Protein AF-A0A6P8BGE4-F1 (afdb_monomer_lite)

Sequence (124 aa):
MQLSLPPIVFLFTITALASSSPDAGIATSPPVVVPENVSPPVPNVLEVARLEKRRACSGHRLQNDVCQGRLIYQGSSRHNCYRKDGKCCAKNKNRDYGIAVTNRAQKGEDCAYCFSGTCKMENP

pLDDT: mean 70.79, std 18.99, range [38.69, 95.44]

Foldseek 3Di:
DDDDDDDDDDDDDDDDDDDDDDDDDDDDDDDDDDDDDDDPPDPPPVVVVVPPQDFADDPFQDQQWFFDADWQDFFQFLVVLVVRQFQWFAQDPRGGSIDGRDPPRDGGRSGTITHNGHIHGHDD

Structure (mmCIF, N/CA/C/O backbone):
data_AF-A0A6P8BGE4-F1
#
_entry.id   AF-A0A6P8BGE4-F1
#
loop_
_atom_site.group_PDB
_atom_site.id
_atom_site.type_symbol
_atom_site.label_atom_id
_atom_site.label_alt_id
_atom_site.label_comp_id
_atom_site.label_asym_id
_atom_site.label_entity_id
_atom_site.label_seq_id
_atom_site.pdbx_PDB_ins_code
_atom_site.Cartn_x
_atom_site.Cartn_y
_atom_site.Cartn_z
_atom_site.occupancy
_atom_site.B_iso_or_equiv
_atom_site.auth_seq_id
_atom_site.auth_comp_id
_atom_site.auth_asym_id
_atom_site.auth_atom_id
_atom_site.pdbx_PDB_model_num
ATOM 1 N N . MET A 1 1 ? 11.967 6.940 -36.385 1.00 38.69 1 MET A N 1
ATOM 2 C CA . MET A 1 1 ? 11.967 8.421 -36.425 1.00 38.69 1 MET A CA 1
ATOM 3 C C . MET A 1 1 ? 10.503 8.829 -36.361 1.00 38.69 1 MET A C 1
ATOM 5 O O . MET A 1 1 ? 9.739 8.203 -37.074 1.00 38.69 1 MET A O 1
ATOM 9 N N . GLN A 1 2 ? 9.978 9.744 -35.558 1.00 50.38 2 GLN A N 1
ATOM 10 C CA . GLN A 1 2 ? 10.412 10.645 -34.485 1.00 50.38 2 GLN A CA 1
ATOM 11 C C . GLN A 1 2 ? 9.073 11.157 -33.895 1.00 50.38 2 GLN A C 1
ATOM 13 O O . GLN A 1 2 ? 8.127 11.355 -34.654 1.00 50.38 2 GLN A O 1
ATOM 18 N N . LEU A 1 3 ? 8.951 11.335 -32.576 1.00 47.56 3 LEU A N 1
ATOM 19 C CA . LEU A 1 3 ? 7.767 11.988 -31.993 1.00 47.56 3 LEU A CA 1
ATOM 20 C C . LEU A 1 3 ? 7.891 13.511 -32.153 1.00 47.56 3 LEU A C 1
ATOM 22 O O . LEU A 1 3 ? 8.983 14.039 -31.955 1.00 47.56 3 LEU A O 1
ATOM 26 N N . SER A 1 4 ? 6.781 14.221 -32.380 1.00 46.19 4 SER A N 1
ATOM 27 C CA . SER A 1 4 ? 6.728 15.684 -32.211 1.00 46.19 4 SER A CA 1
ATOM 28 C C . SER A 1 4 ? 5.338 16.191 -31.788 1.00 46.19 4 SER A C 1
ATOM 30 O O . SER A 1 4 ? 4.478 16.463 -32.621 1.00 46.19 4 SER A O 1
ATOM 32 N N . LEU A 1 5 ? 5.153 16.319 -30.474 1.00 57.56 5 LEU A N 1
ATOM 33 C CA . LEU A 1 5 ? 4.125 17.069 -29.729 1.00 57.56 5 LEU A CA 1
ATOM 34 C C . LEU A 1 5 ? 4.728 17.348 -28.327 1.00 57.56 5 LEU A C 1
ATOM 36 O O . LEU A 1 5 ? 5.651 16.621 -27.943 1.00 57.56 5 LEU A O 1
ATOM 40 N N . PRO A 1 6 ? 4.205 18.284 -27.503 1.00 58.47 6 PRO A N 1
ATOM 41 C CA . PRO A 1 6 ? 3.140 19.254 -27.751 1.00 58.47 6 PRO A CA 1
ATOM 42 C C . PRO A 1 6 ? 3.788 20.642 -28.030 1.00 58.47 6 PRO A C 1
ATOM 44 O O . PRO A 1 6 ? 4.413 20.691 -29.088 1.00 58.47 6 PRO A O 1
ATOM 47 N N . PRO A 1 7 ? 3.772 21.728 -27.207 1.00 51.62 7 PRO A N 1
ATOM 48 C CA . PRO A 1 7 ? 3.102 22.011 -25.927 1.00 51.62 7 PRO A CA 1
ATOM 49 C C . PRO A 1 7 ? 1.778 22.798 -26.066 1.00 51.62 7 PRO A C 1
ATOM 51 O O . PRO A 1 7 ? 1.556 23.512 -27.037 1.00 51.62 7 PRO A O 1
ATOM 54 N N . ILE A 1 8 ? 0.935 22.738 -25.029 1.00 59.03 8 ILE A N 1
ATOM 55 C CA . ILE A 1 8 ? -0.097 23.744 -24.714 1.00 59.03 8 ILE A CA 1
ATOM 56 C C . ILE A 1 8 ? 0.291 24.342 -23.359 1.00 59.03 8 ILE A C 1
ATOM 58 O O . ILE A 1 8 ? 0.496 23.598 -22.400 1.00 59.03 8 ILE A O 1
ATOM 62 N N . VAL A 1 9 ? 0.407 25.668 -23.274 1.00 54.38 9 VAL A N 1
ATOM 63 C CA . VAL A 1 9 ? 0.795 26.375 -22.044 1.00 54.38 9 VAL A CA 1
ATOM 64 C C . VAL A 1 9 ? -0.455 26.921 -21.354 1.00 54.38 9 VAL A C 1
ATOM 66 O O . VAL A 1 9 ? -1.016 27.923 -21.786 1.00 54.38 9 VAL A O 1
ATOM 69 N N . PHE A 1 10 ? -0.880 26.275 -20.265 1.00 50.44 10 PHE A N 1
ATOM 70 C CA . PHE A 1 10 ? -1.882 26.816 -19.342 1.00 50.44 10 PHE A CA 1
ATOM 71 C C . PHE A 1 10 ? -1.184 27.443 -18.130 1.00 50.44 10 PHE A C 1
ATOM 73 O O . PHE A 1 10 ? -0.616 26.736 -17.297 1.00 50.44 10 PHE A O 1
ATOM 80 N N . LEU A 1 11 ? -1.238 28.772 -18.029 1.00 48.06 11 LEU A N 1
ATOM 81 C CA . LEU A 1 11 ? -0.769 29.527 -16.867 1.00 48.06 11 LEU A CA 1
ATOM 82 C C . LEU A 1 11 ? -1.930 29.732 -15.887 1.00 48.06 11 LEU A C 1
ATOM 84 O O . LEU A 1 11 ? -2.870 30.463 -16.187 1.00 48.06 11 LEU A O 1
ATOM 88 N N . PHE A 1 12 ? -1.846 29.114 -14.708 1.00 50.78 12 PHE A N 1
ATOM 89 C CA . PHE A 1 12 ? -2.735 29.401 -13.580 1.00 50.78 12 PHE A CA 1
ATOM 90 C C . PHE A 1 12 ? -2.007 30.293 -12.572 1.00 50.78 12 PHE A C 1
ATOM 92 O O . PHE A 1 12 ? -1.099 29.844 -11.873 1.00 50.78 12 PHE A O 1
ATOM 99 N N . THR A 1 13 ? -2.407 31.560 -12.493 1.00 53.50 13 THR A N 1
ATOM 100 C CA . THR A 1 13 ? -1.945 32.505 -11.471 1.00 53.50 13 THR A CA 1
ATOM 101 C C . THR A 1 13 ? -2.763 32.324 -10.193 1.00 53.50 13 THR A C 1
ATOM 103 O O . THR A 1 13 ? -3.979 32.495 -10.192 1.00 53.50 13 THR A O 1
ATOM 106 N N . ILE A 1 14 ? -2.105 31.969 -9.087 1.00 60.00 14 ILE A N 1
ATOM 107 C CA . ILE A 1 14 ? -2.755 31.830 -7.776 1.00 60.00 14 ILE A CA 1
ATOM 108 C C . ILE A 1 14 ? -2.504 33.108 -6.973 1.00 60.00 14 ILE A C 1
ATOM 110 O O . ILE A 1 14 ? -1.359 33.481 -6.726 1.00 60.00 14 ILE A O 1
ATOM 114 N N . THR A 1 15 ? -3.579 33.782 -6.569 1.00 50.00 15 THR A N 1
ATOM 115 C CA . THR A 1 15 ? -3.537 34.997 -5.746 1.00 50.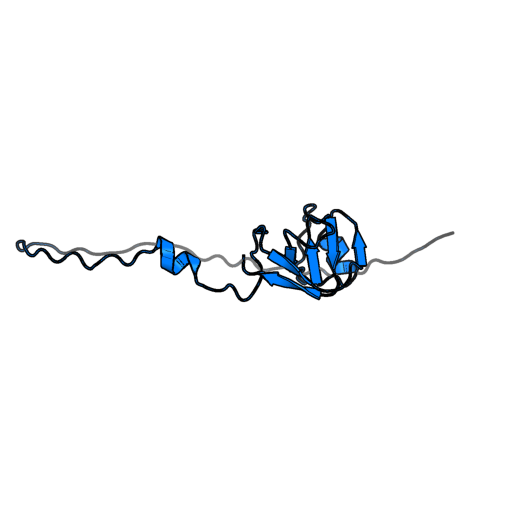00 15 THR A CA 1
ATOM 116 C C . THR A 1 15 ? -3.132 34.684 -4.308 1.00 50.00 15 THR A C 1
ATOM 118 O O . THR A 1 15 ? -3.771 33.863 -3.649 1.00 50.00 15 THR A O 1
ATOM 121 N N . ALA A 1 16 ? -2.116 35.378 -3.796 1.00 51.69 16 ALA A N 1
ATOM 122 C CA . ALA A 1 16 ? -1.753 35.327 -2.385 1.00 51.69 16 ALA A CA 1
ATOM 123 C C . ALA A 1 16 ? -2.730 36.172 -1.550 1.00 51.69 16 ALA A C 1
ATOM 125 O O . ALA A 1 16 ? -2.899 37.360 -1.822 1.00 51.69 16 ALA A O 1
ATOM 126 N N . LEU A 1 17 ? -3.346 35.578 -0.523 1.00 55.59 17 LEU A N 1
ATOM 127 C CA . LEU A 1 17 ? -4.057 36.335 0.508 1.00 55.59 17 LEU A CA 1
ATOM 128 C C . LEU A 1 17 ? -3.093 36.701 1.639 1.00 55.59 17 LEU A C 1
ATOM 130 O O . LEU A 1 17 ? -2.401 35.837 2.174 1.00 55.59 17 LEU A O 1
ATOM 134 N N . ALA A 1 18 ? -3.096 37.977 2.015 1.00 48.78 18 ALA A N 1
ATOM 135 C CA . ALA A 1 18 ? -2.460 38.487 3.221 1.00 48.78 18 ALA A CA 1
ATOM 136 C C . ALA A 1 18 ? -3.539 38.884 4.239 1.00 48.78 18 ALA A C 1
ATOM 138 O O . ALA A 1 18 ? -4.560 39.458 3.862 1.00 48.78 18 ALA A O 1
ATOM 139 N N . SER A 1 19 ? -3.302 38.621 5.524 1.00 48.56 19 SER A N 1
ATOM 140 C CA . SER A 1 19 ? -4.108 39.149 6.633 1.00 48.56 19 SER A CA 1
ATOM 141 C C . SER A 1 19 ? -3.288 39.182 7.925 1.00 48.56 19 SER A C 1
ATOM 143 O O . SER A 1 19 ? -2.458 38.303 8.156 1.00 48.56 19 SER A O 1
ATOM 145 N N . SER A 1 20 ? -3.499 40.220 8.732 1.00 44.78 20 SER A N 1
ATOM 146 C CA . SER A 1 20 ? -2.594 40.713 9.779 1.00 44.78 20 SER A CA 1
ATOM 147 C C . SER A 1 20 ? -3.030 40.401 11.222 1.00 44.78 20 SER A C 1
ATOM 149 O O . SER A 1 20 ? -4.195 40.123 11.488 1.00 44.78 20 SER A O 1
ATOM 151 N N . SER A 1 21 ? -2.080 40.521 12.157 1.00 55.56 21 SER A N 1
ATOM 152 C CA . SER A 1 21 ? -2.263 40.725 13.614 1.00 55.56 21 SER A CA 1
ATOM 153 C C . SER A 1 21 ? -2.808 42.158 13.910 1.00 55.56 21 SER A C 1
ATOM 155 O O . SER A 1 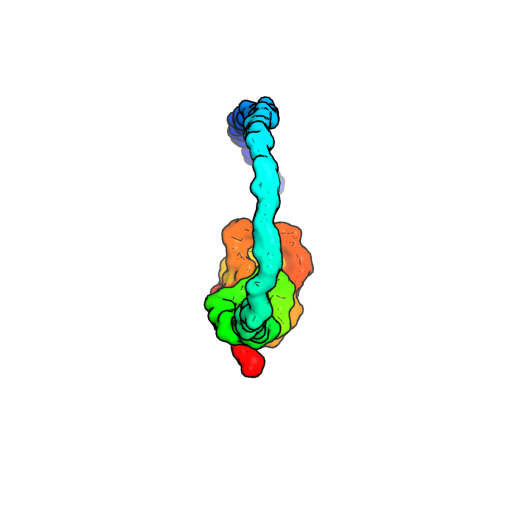21 ? -2.787 42.950 12.958 1.00 55.56 21 SER A O 1
ATOM 157 N N . PRO A 1 22 ? -3.318 42.546 15.122 1.00 52.72 22 PRO A N 1
ATOM 158 C CA . PRO A 1 22 ? -2.690 42.377 16.457 1.00 52.72 22 PRO A CA 1
ATOM 159 C C . PRO A 1 22 ? -3.617 42.238 17.714 1.00 52.72 22 PRO A C 1
ATOM 161 O O . PRO A 1 22 ? -4.822 42.036 17.611 1.00 52.72 22 PRO A O 1
ATOM 164 N N . ASP A 1 23 ? -2.979 42.331 18.893 1.00 46.56 23 ASP A N 1
ATOM 165 C CA . ASP A 1 23 ? -3.430 42.396 20.307 1.00 46.56 23 ASP A CA 1
ATOM 166 C C . ASP A 1 23 ? -4.663 43.249 20.699 1.00 46.56 23 ASP A C 1
ATOM 168 O O . ASP A 1 23 ? -4.891 44.297 20.097 1.00 46.56 23 ASP A O 1
ATOM 172 N N . ALA A 1 24 ? -5.325 42.881 21.826 1.00 45.97 24 ALA A N 1
ATOM 173 C CA . ALA A 1 24 ? -5.586 43.763 23.000 1.00 45.97 24 ALA A CA 1
ATOM 174 C C . ALA A 1 24 ? -6.485 43.160 24.132 1.00 45.97 24 ALA A C 1
ATOM 176 O O . ALA A 1 24 ? -7.655 42.872 23.900 1.00 45.97 24 ALA A O 1
ATOM 177 N N . GLY A 1 25 ? -5.982 43.167 25.385 1.00 43.00 25 GLY A N 1
ATOM 178 C CA . GLY A 1 25 ? -6.707 43.584 26.622 1.00 43.00 25 GLY A CA 1
ATOM 179 C C . GLY A 1 25 ? -7.635 42.598 27.378 1.00 43.00 25 GLY A C 1
ATOM 180 O O . GLY A 1 25 ? -8.119 41.646 26.786 1.00 43.00 25 GLY A O 1
ATOM 181 N N . ILE A 1 26 ? -7.976 42.738 28.681 1.00 46.69 26 ILE A N 1
ATOM 182 C CA . ILE A 1 26 ? -7.595 43.626 29.824 1.00 46.69 26 ILE A CA 1
ATOM 183 C C . ILE A 1 26 ? -7.814 42.844 31.168 1.00 46.69 26 ILE A C 1
ATOM 185 O O . ILE A 1 26 ? -8.476 41.811 31.184 1.00 46.69 26 ILE A O 1
ATOM 189 N N . ALA A 1 27 ? -7.232 43.311 32.287 1.00 44.16 27 ALA A N 1
ATOM 190 C CA . ALA A 1 27 ? -7.124 42.662 33.616 1.00 44.16 27 ALA A CA 1
ATOM 191 C C . ALA A 1 27 ? -8.385 42.615 34.529 1.00 44.16 27 ALA A C 1
ATOM 193 O O . ALA A 1 27 ? -9.325 43.370 34.302 1.00 44.16 27 ALA A O 1
ATOM 194 N N . THR A 1 28 ? -8.335 41.822 35.628 1.00 41.34 28 THR A N 1
ATOM 195 C CA . THR A 1 28 ? -8.779 42.131 37.033 1.00 41.34 28 THR A CA 1
ATOM 196 C C . THR A 1 28 ? -8.399 40.978 38.015 1.00 41.34 28 THR A C 1
ATOM 198 O O . THR A 1 28 ? -8.212 39.844 37.584 1.00 41.34 28 THR A O 1
ATOM 201 N N . SER A 1 29 ? -8.236 41.256 39.320 1.00 43.47 29 SER A N 1
ATOM 202 C CA . SER A 1 29 ? -7.770 40.365 40.424 1.00 43.47 29 SER A CA 1
ATOM 203 C C . SER A 1 29 ? -8.533 40.675 41.751 1.00 43.47 29 SER A C 1
ATOM 205 O O . SER A 1 29 ? -9.370 41.576 41.706 1.00 43.47 29 SER A O 1
ATOM 207 N N . PRO A 1 30 ? -8.238 40.122 42.964 1.00 65.38 30 PRO A N 1
ATOM 208 C CA . PRO A 1 30 ? -7.880 38.764 43.437 1.00 65.38 30 PRO A CA 1
ATOM 209 C C . PRO A 1 30 ? -8.902 38.234 44.529 1.00 65.38 30 PRO A C 1
ATOM 211 O O . PRO A 1 30 ? -10.093 38.309 44.258 1.00 65.38 30 PRO A O 1
ATOM 214 N N . PRO A 1 31 ? -8.549 37.677 45.725 1.00 59.47 31 PRO A N 1
ATOM 215 C CA . PRO A 1 31 ? -8.381 36.231 46.020 1.00 59.47 31 PRO A CA 1
ATOM 216 C C . PRO A 1 31 ? -9.227 35.636 47.192 1.00 59.47 31 PRO A C 1
ATOM 218 O O . PRO A 1 31 ? -9.438 36.318 48.192 1.00 59.47 31 PRO A O 1
ATOM 221 N N . VAL A 1 32 ? -9.567 34.326 47.180 1.00 41.50 32 VAL A N 1
ATOM 222 C CA . VAL A 1 32 ? -10.075 33.573 48.370 1.00 41.50 32 VAL A CA 1
ATOM 223 C C . VAL A 1 32 ? -9.647 32.080 48.401 1.00 41.50 32 VAL A C 1
ATOM 225 O O . VAL A 1 32 ? -10.046 31.298 47.549 1.00 41.50 32 VAL A O 1
ATOM 228 N N . VAL A 1 33 ? -8.839 31.729 49.416 1.00 42.41 33 VAL A N 1
ATOM 229 C CA . VAL A 1 33 ? -8.864 30.557 50.344 1.00 42.41 33 VAL A CA 1
ATOM 230 C C . VAL A 1 33 ? -9.202 29.113 49.850 1.00 42.41 33 VAL A C 1
ATOM 232 O O . VAL A 1 33 ? -10.297 28.815 49.392 1.00 42.41 33 VAL A O 1
ATOM 235 N N . VAL A 1 34 ? -8.241 28.198 50.090 1.00 44.53 34 VAL A N 1
ATOM 236 C CA . VAL A 1 34 ? -8.275 26.698 50.137 1.00 44.53 34 VAL A CA 1
ATOM 237 C C . VAL A 1 34 ? -9.178 26.164 51.285 1.00 44.53 34 VAL A C 1
ATOM 239 O O . VAL A 1 34 ? -9.391 26.943 52.210 1.00 44.53 34 VAL A O 1
ATOM 242 N N . PRO A 1 35 ? -9.592 24.869 51.389 1.00 53.97 35 PRO A N 1
ATOM 243 C CA . PRO A 1 35 ? -9.287 23.697 50.543 1.00 53.97 35 PRO A CA 1
ATOM 244 C C . PRO A 1 35 ? -10.487 22.770 50.203 1.00 53.97 35 PRO A C 1
ATOM 246 O O . PRO A 1 35 ? -11.496 22.796 50.890 1.00 53.97 35 PRO A O 1
ATOM 249 N N . GLU A 1 36 ? -10.315 21.816 49.273 1.00 39.12 36 GLU A N 1
ATOM 250 C CA . GLU A 1 36 ? -10.728 20.422 49.546 1.00 39.12 36 GLU A CA 1
ATOM 251 C C . GLU A 1 36 ? -10.059 19.381 48.632 1.00 39.12 36 GLU A C 1
ATOM 253 O O . GLU A 1 36 ? -9.727 19.634 47.474 1.00 39.12 36 GLU A O 1
ATOM 258 N N . ASN A 1 37 ? -9.830 18.194 49.196 1.00 53.59 37 ASN A N 1
ATOM 259 C CA . ASN A 1 37 ? -9.150 17.064 48.570 1.00 53.59 37 ASN A CA 1
ATOM 260 C C . ASN A 1 37 ? -10.168 16.102 47.940 1.00 53.59 37 ASN A C 1
ATOM 262 O O . ASN A 1 37 ? -10.654 15.195 48.612 1.00 53.59 37 ASN A O 1
ATOM 266 N N . VAL A 1 38 ? -10.422 16.243 46.638 1.00 50.69 38 VAL A N 1
ATOM 267 C CA . VAL A 1 38 ? -10.977 15.156 45.818 1.00 50.69 38 VAL A CA 1
ATOM 268 C C . VAL A 1 38 ? -10.185 15.074 44.520 1.00 50.69 38 VAL A C 1
ATOM 270 O O . VAL A 1 38 ? -10.484 15.751 43.539 1.00 50.69 38 VAL A O 1
ATOM 273 N N . SER A 1 39 ? -9.158 14.224 44.514 1.00 54.81 39 SER A N 1
ATOM 274 C CA . SER A 1 39 ? -8.554 13.770 43.262 1.00 54.81 39 SER A CA 1
ATOM 275 C C . SER A 1 39 ? -9.620 12.999 42.472 1.00 54.81 39 SER A C 1
ATOM 277 O O . SER A 1 39 ? -10.093 11.973 42.977 1.00 54.81 39 SER A O 1
ATOM 279 N N . PRO A 1 40 ? -10.042 1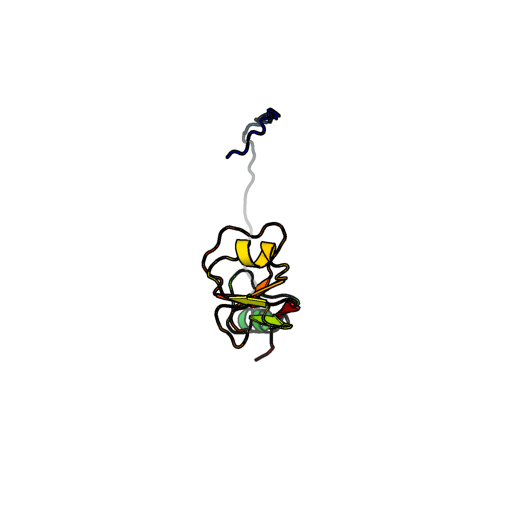3.441 41.271 1.00 58.16 40 PRO A N 1
ATOM 280 C CA . PRO A 1 40 ? -10.860 12.590 40.422 1.00 58.16 40 PRO A CA 1
ATOM 281 C C . PRO A 1 40 ? -10.034 11.339 40.091 1.00 58.16 40 PRO A C 1
ATOM 283 O O . PRO A 1 40 ? -8.838 11.472 39.810 1.00 58.16 40 PRO A O 1
ATOM 286 N N . PRO A 1 41 ? -10.615 10.125 40.119 1.00 54.62 41 PRO A N 1
ATOM 287 C CA . PRO A 1 41 ? -9.879 8.923 39.759 1.00 54.62 41 PRO A CA 1
ATOM 288 C C . PRO A 1 41 ? -9.408 9.077 38.317 1.00 54.62 41 PRO A C 1
ATOM 290 O O . PRO A 1 41 ? -10.218 9.042 37.392 1.00 54.62 41 PRO A O 1
ATOM 293 N N . VAL A 1 42 ? -8.103 9.305 38.138 1.00 58.31 42 VAL A N 1
ATOM 294 C CA . VAL A 1 42 ? -7.489 9.480 36.822 1.00 58.31 42 VAL A CA 1
ATOM 295 C C . VAL A 1 42 ? -7.776 8.201 36.042 1.00 58.31 42 VAL A C 1
ATOM 297 O O . VAL A 1 42 ? -7.240 7.153 36.418 1.00 58.31 42 VAL A O 1
ATOM 300 N N . PRO A 1 43 ? -8.622 8.232 34.993 1.00 52.31 43 PRO A N 1
ATOM 301 C CA . PRO A 1 43 ? -8.835 7.043 34.197 1.00 52.31 43 PRO A CA 1
ATOM 302 C C . PRO A 1 43 ? -7.485 6.660 33.600 1.00 52.31 43 PRO A C 1
ATOM 304 O O . PRO A 1 43 ? -6.729 7.513 33.134 1.00 52.31 43 PRO A O 1
ATOM 307 N N . ASN A 1 44 ? -7.184 5.371 33.651 1.00 54.66 44 ASN A N 1
ATOM 308 C CA . ASN A 1 44 ? -6.036 4.705 33.049 1.00 54.66 44 ASN A CA 1
ATOM 309 C C . ASN A 1 44 ? -5.920 5.011 31.540 1.00 54.66 44 ASN A C 1
ATOM 311 O O . ASN A 1 44 ? -6.224 4.177 30.688 1.00 54.66 44 ASN A O 1
ATOM 315 N N . VAL A 1 45 ? -5.404 6.198 31.192 1.00 53.09 45 VAL A N 1
ATOM 316 C CA . VAL A 1 45 ? -5.212 6.671 29.805 1.00 53.09 45 VAL A CA 1
ATOM 317 C C . VAL A 1 45 ? -4.428 5.645 28.970 1.00 53.09 45 VAL A C 1
ATOM 319 O O . VAL A 1 45 ? -4.652 5.505 27.770 1.00 53.09 45 VAL A O 1
ATOM 322 N N . LEU A 1 46 ? -3.564 4.866 29.631 1.00 53.31 46 LEU A N 1
ATOM 323 C CA . 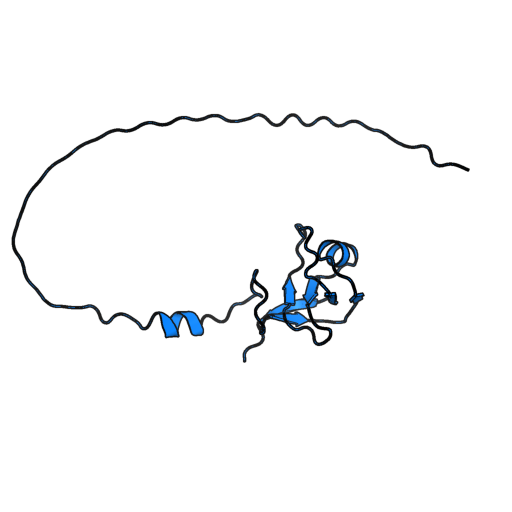LEU A 1 46 ? -2.764 3.787 29.055 1.00 53.31 46 LEU A CA 1
ATOM 324 C C . LEU A 1 46 ? -3.570 2.550 28.591 1.00 53.31 46 LEU A C 1
ATOM 326 O O . LEU A 1 46 ? -3.105 1.840 27.700 1.00 53.31 46 LEU A O 1
ATOM 330 N N . GLU A 1 47 ? -4.753 2.282 29.156 1.00 47.38 47 GLU A N 1
ATOM 331 C CA . GLU A 1 47 ? -5.639 1.183 28.725 1.00 47.38 47 GLU A CA 1
ATOM 332 C C . GLU A 1 47 ? -6.695 1.642 27.719 1.00 47.38 47 GLU A C 1
ATOM 334 O O . GLU A 1 47 ? -6.907 0.962 26.715 1.00 47.38 47 GLU A O 1
ATOM 339 N N . VAL A 1 48 ? -7.302 2.820 27.914 1.00 47.41 48 VAL A N 1
ATOM 340 C CA . VAL A 1 48 ? -8.304 3.350 26.967 1.00 47.41 48 VAL A CA 1
ATOM 341 C C . VAL A 1 48 ? -7.680 3.574 25.581 1.00 47.41 48 VAL A C 1
ATOM 343 O O . VAL A 1 48 ? -8.272 3.208 24.566 1.00 47.41 48 VAL A O 1
ATOM 346 N N . ALA A 1 49 ? -6.427 4.044 25.525 1.00 52.12 49 ALA A N 1
ATOM 347 C CA . ALA A 1 49 ? -5.666 4.181 24.279 1.00 52.12 49 ALA A CA 1
ATOM 348 C C . ALA A 1 49 ? -5.310 2.841 23.594 1.00 52.12 49 ALA A C 1
ATOM 350 O O . ALA A 1 49 ? -4.859 2.839 22.448 1.00 52.12 49 ALA A O 1
ATOM 351 N N . ARG A 1 50 ? -5.483 1.699 24.275 1.00 52.25 50 ARG A N 1
ATOM 352 C CA . ARG A 1 50 ? -5.086 0.368 23.787 1.00 52.25 50 ARG A CA 1
ATOM 353 C C . ARG A 1 50 ? -6.230 -0.422 23.144 1.00 52.25 50 ARG A C 1
ATOM 355 O O . ARG A 1 50 ? -5.964 -1.441 22.510 1.00 52.25 50 ARG A O 1
ATOM 362 N N . LEU A 1 51 ? -7.477 0.035 23.300 1.00 51.84 51 LEU A N 1
ATOM 363 C CA . LEU A 1 51 ? -8.691 -0.704 22.920 1.00 51.84 51 LEU A CA 1
ATOM 364 C C . LEU A 1 51 ? -9.568 -0.008 21.865 1.00 51.84 51 LEU A C 1
ATOM 366 O O . LEU A 1 51 ? -10.524 -0.616 21.377 1.00 51.84 51 LEU A O 1
ATOM 370 N N . GLU A 1 52 ? -9.234 1.211 21.427 1.00 54.62 52 GLU A N 1
ATOM 371 C CA . GLU A 1 52 ? -9.849 1.784 20.224 1.00 54.62 52 GLU A CA 1
ATOM 372 C C . GLU A 1 52 ? -9.431 0.995 18.974 1.00 54.62 52 GLU A C 1
ATOM 374 O O . GLU A 1 52 ? -8.391 1.230 18.352 1.00 54.62 52 GLU A O 1
ATOM 379 N N . LYS A 1 53 ? -10.282 0.038 18.588 1.00 58.06 53 LYS A N 1
ATOM 380 C CA . LYS A 1 53 ? -10.129 -0.802 17.397 1.00 58.06 53 LYS A CA 1
ATOM 381 C C . LYS A 1 53 ? -10.125 0.059 16.130 1.00 58.06 53 LYS A C 1
ATOM 383 O O . LYS A 1 53 ? -11.174 0.333 15.539 1.00 58.06 53 LYS A O 1
ATOM 388 N N . ARG A 1 54 ? -8.931 0.481 15.705 1.00 64.75 54 ARG A N 1
ATOM 389 C CA . ARG A 1 54 ? -8.728 1.357 14.543 1.00 64.75 54 ARG A CA 1
ATOM 390 C C . ARG A 1 54 ? -9.374 0.728 13.308 1.00 64.75 54 ARG A C 1
ATOM 392 O O . ARG A 1 54 ? -9.017 -0.369 12.886 1.00 64.75 54 ARG A O 1
ATOM 399 N N . ARG A 1 55 ? -10.337 1.437 12.710 1.00 66.31 55 ARG A N 1
ATOM 400 C CA . ARG A 1 55 ? -11.104 0.952 11.543 1.00 66.31 55 ARG A CA 1
ATOM 401 C C . ARG A 1 55 ? -10.290 0.918 10.240 1.00 66.31 55 ARG A C 1
ATOM 403 O O . ARG A 1 55 ? -10.758 0.372 9.245 1.00 66.31 55 ARG A O 1
ATOM 410 N N . ALA A 1 56 ? -9.100 1.513 10.238 1.00 72.62 56 ALA A N 1
ATOM 411 C CA . ALA A 1 56 ? -8.188 1.608 9.106 1.00 72.62 56 ALA A CA 1
ATOM 412 C C . ALA A 1 56 ? -6.735 1.545 9.597 1.00 72.62 56 ALA A C 1
ATOM 414 O O . ALA A 1 56 ? -6.471 1.799 10.774 1.00 72.62 56 ALA A O 1
ATOM 415 N N . CYS A 1 57 ? -5.810 1.235 8.687 1.00 81.44 57 CYS A N 1
ATOM 416 C CA . CYS A 1 57 ? -4.386 1.191 9.008 1.00 81.44 57 CYS A CA 1
ATOM 417 C C . CYS A 1 57 ? -3.826 2.532 9.487 1.00 81.44 57 CYS A C 1
ATOM 419 O O . CYS A 1 57 ? -4.318 3.605 9.126 1.00 81.44 57 CYS A O 1
ATOM 421 N N . SER A 1 58 ? -2.727 2.465 10.233 1.00 74.62 58 SER A N 1
ATOM 422 C CA . SER A 1 58 ? -1.949 3.638 10.606 1.00 74.62 58 SER A CA 1
ATOM 423 C C . SER A 1 58 ? -1.333 4.335 9.390 1.00 74.62 58 SER A C 1
ATOM 425 O O . SER A 1 58 ? -0.837 3.699 8.461 1.00 74.62 58 SER A O 1
ATOM 427 N N . GLY A 1 59 ? -1.226 5.665 9.454 1.00 74.75 59 GLY A N 1
ATOM 428 C CA . GLY A 1 59 ? -0.330 6.417 8.565 1.00 74.75 59 GLY A CA 1
ATOM 429 C C . GLY A 1 59 ? 1.158 6.109 8.800 1.00 74.75 59 GLY A C 1
ATOM 430 O O . GLY A 1 59 ? 1.988 6.450 7.963 1.00 74.75 59 GLY A O 1
ATOM 431 N N . HIS A 1 60 ? 1.490 5.446 9.916 1.00 73.69 60 HIS A N 1
ATOM 432 C CA . HIS A 1 60 ? 2.860 5.192 10.379 1.00 73.69 60 HIS A CA 1
ATOM 433 C C . HIS A 1 60 ? 3.337 3.736 10.220 1.00 73.69 60 HIS A C 1
ATOM 435 O O . HIS A 1 60 ? 4.438 3.429 10.665 1.00 73.69 60 HIS A O 1
ATOM 441 N N . ARG A 1 61 ? 2.549 2.853 9.580 1.00 73.44 61 ARG A N 1
ATOM 442 C CA . ARG A 1 61 ? 2.898 1.439 9.307 1.00 73.44 61 ARG A CA 1
ATOM 443 C C . ARG A 1 61 ? 3.261 0.659 10.564 1.00 73.44 61 ARG A C 1
ATOM 445 O O . ARG A 1 61 ? 4.412 0.274 10.775 1.00 73.44 61 ARG A O 1
ATOM 452 N N . LEU A 1 62 ? 2.252 0.433 11.393 1.00 83.62 62 LEU A N 1
ATOM 453 C CA . LEU A 1 62 ? 2.366 -0.456 12.537 1.00 83.62 62 LEU A CA 1
ATOM 454 C C . LEU A 1 62 ? 2.519 -1.904 12.053 1.00 83.62 62 LEU A C 1
ATOM 456 O O . LEU A 1 62 ? 2.123 -2.253 10.942 1.00 83.62 62 LEU A O 1
ATOM 460 N N . GLN A 1 63 ? 3.102 -2.759 12.888 1.00 84.12 63 GLN A N 1
ATOM 461 C CA . GLN A 1 63 ? 3.339 -4.162 12.535 1.00 84.12 63 GLN A CA 1
ATOM 462 C C . GLN A 1 63 ? 2.038 -4.948 12.318 1.00 84.12 63 GLN A C 1
ATOM 464 O O . GLN A 1 63 ? 2.016 -5.892 11.538 1.00 84.12 63 GLN A O 1
ATOM 469 N N . ASN A 1 64 ? 0.953 -4.510 12.959 1.00 87.19 64 ASN A N 1
ATOM 470 C CA . ASN A 1 64 ? -0.386 -5.059 12.801 1.0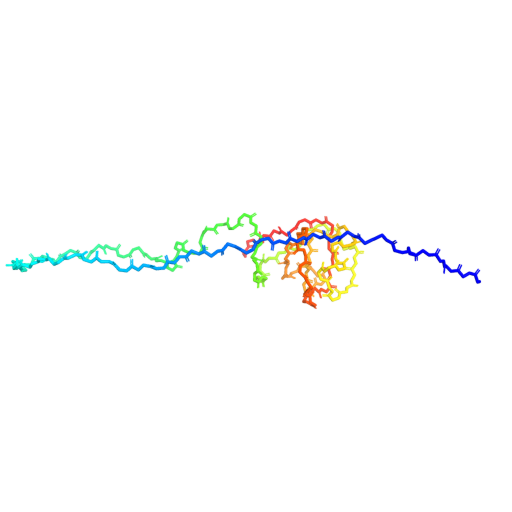0 87.19 64 ASN A CA 1
ATOM 471 C C . ASN A 1 64 ? -1.200 -4.402 11.665 1.00 87.19 64 ASN A C 1
ATOM 473 O O . ASN A 1 64 ? -2.354 -4.765 11.457 1.00 87.19 64 ASN A O 1
ATOM 477 N N . ASP A 1 65 ? -0.635 -3.453 10.913 1.00 90.19 65 ASP A N 1
ATOM 478 C CA . ASP A 1 65 ? -1.234 -2.995 9.659 1.00 90.19 65 ASP A CA 1
ATOM 479 C C . ASP A 1 65 ? -0.917 -4.024 8.559 1.00 90.19 65 ASP A C 1
ATOM 481 O O . ASP A 1 65 ? 0.250 -4.256 8.236 1.00 90.19 65 ASP A O 1
ATOM 485 N N . VAL A 1 66 ? -1.941 -4.634 7.955 1.00 92.69 66 VAL A N 1
ATOM 486 C CA . VAL A 1 66 ? -1.797 -5.727 6.979 1.00 92.69 66 VAL A CA 1
ATOM 487 C C . VAL A 1 66 ? -2.542 -5.401 5.680 1.00 92.69 66 VAL A C 1
ATOM 489 O O . VAL A 1 66 ? -3.719 -5.019 5.668 1.00 92.69 66 VAL A O 1
ATOM 492 N N . CYS A 1 67 ? -1.863 -5.566 4.544 1.00 93.50 67 CYS A N 1
ATOM 493 C CA . CYS A 1 67 ? -2.487 -5.445 3.228 1.00 93.50 67 CYS A CA 1
ATOM 494 C C . CYS A 1 67 ? -3.390 -6.635 2.885 1.00 93.50 67 CYS A C 1
ATOM 496 O O . CYS A 1 67 ? -3.061 -7.786 3.141 1.00 93.50 67 CYS A O 1
ATOM 498 N N . GLN A 1 68 ? -4.514 -6.367 2.225 1.00 93.94 68 GLN A N 1
ATOM 499 C CA . GLN A 1 68 ? -5.459 -7.396 1.789 1.00 93.94 68 GLN A CA 1
ATOM 500 C C . GLN A 1 68 ? -5.395 -7.627 0.271 1.00 93.94 68 GLN A C 1
ATOM 502 O O . GLN A 1 68 ? -4.912 -6.787 -0.489 1.00 93.94 68 GLN A O 1
ATOM 507 N N . GLY A 1 69 ? -5.947 -8.750 -0.194 1.00 94.12 69 GLY A N 1
ATOM 508 C CA . GLY A 1 69 ? -6.022 -9.098 -1.618 1.00 94.12 69 GLY A CA 1
ATOM 509 C C . GLY A 1 69 ? -4.742 -9.724 -2.186 1.00 94.12 69 GLY A C 1
ATOM 510 O O . GLY A 1 69 ? -3.868 -10.178 -1.447 1.00 94.12 69 GLY A O 1
ATOM 511 N N . ARG A 1 70 ? -4.649 -9.788 -3.522 1.00 95.38 70 ARG A N 1
ATOM 512 C CA . ARG A 1 70 ? -3.516 -10.410 -4.229 1.00 95.38 70 ARG A CA 1
ATOM 513 C C . ARG A 1 70 ? -2.350 -9.440 -4.401 1.00 95.38 70 ARG A C 1
ATOM 515 O O . ARG A 1 70 ? -2.571 -8.244 -4.595 1.00 95.38 70 ARG A O 1
ATOM 522 N N . LEU A 1 71 ? -1.129 -9.975 -4.390 1.00 95.25 71 LEU A N 1
ATOM 523 C CA . LEU A 1 71 ? 0.064 -9.262 -4.847 1.00 95.25 71 LEU A CA 1
ATOM 524 C C . LEU A 1 71 ? -0.084 -8.961 -6.347 1.00 95.25 71 LEU A C 1
ATOM 526 O O . LEU A 1 71 ? -0.451 -9.846 -7.119 1.00 95.25 71 LEU A O 1
ATOM 530 N N . ILE A 1 72 ? 0.191 -7.722 -6.746 1.00 95.31 72 ILE A N 1
ATOM 531 C CA . ILE A 1 72 ? 0.079 -7.255 -8.139 1.00 95.31 72 ILE A CA 1
ATOM 532 C C . ILE A 1 72 ? 1.374 -6.645 -8.686 1.00 95.31 72 ILE A C 1
ATOM 534 O O . ILE A 1 72 ? 1.563 -6.601 -9.898 1.00 95.31 72 ILE A O 1
ATOM 538 N N . TYR A 1 73 ? 2.263 -6.163 -7.815 1.00 93.62 73 TYR A N 1
ATOM 539 C CA . TYR A 1 73 ? 3.525 -5.537 -8.203 1.00 93.62 73 TYR A CA 1
ATOM 540 C C . TYR A 1 73 ? 4.523 -5.573 -7.036 1.00 93.62 73 TYR A C 1
ATOM 542 O O . TYR A 1 73 ? 4.123 -5.570 -5.870 1.00 93.62 73 TYR A O 1
ATOM 550 N N . GLN A 1 74 ? 5.815 -5.601 -7.356 1.00 94.12 74 GLN A N 1
ATOM 551 C CA . GLN A 1 74 ? 6.923 -5.495 -6.408 1.00 94.12 74 GLN A CA 1
ATOM 552 C C . GLN A 1 74 ? 7.800 -4.310 -6.828 1.00 94.12 74 GLN A C 1
ATOM 554 O O . GLN A 1 74 ? 8.170 -4.199 -7.996 1.00 94.12 74 GLN A O 1
ATOM 559 N N . GLY A 1 75 ? 8.115 -3.420 -5.891 1.00 86.25 75 GLY A N 1
ATOM 560 C CA . GLY A 1 75 ? 8.907 -2.218 -6.142 1.00 86.25 75 GLY A CA 1
ATOM 561 C C . GLY A 1 75 ? 8.839 -1.214 -4.992 1.00 86.25 75 GLY A C 1
ATOM 562 O O . GLY A 1 75 ? 7.913 -1.245 -4.182 1.00 86.25 75 GLY A O 1
ATOM 563 N N . SER A 1 76 ? 9.813 -0.303 -4.944 1.00 83.44 76 SER A N 1
ATOM 564 C CA . SER A 1 76 ? 10.018 0.612 -3.812 1.00 83.44 76 SER A CA 1
ATOM 565 C C . SER A 1 76 ? 8.932 1.685 -3.646 1.00 83.44 76 SER A C 1
ATOM 567 O O . SER A 1 76 ? 8.671 2.162 -2.548 1.00 83.44 76 SER A O 1
ATOM 569 N N . SER A 1 77 ? 8.263 2.108 -4.722 1.00 86.69 77 SER A N 1
ATOM 570 C CA . SER A 1 77 ? 7.474 3.348 -4.685 1.00 86.69 77 SER A CA 1
ATOM 571 C C . SER A 1 77 ? 5.966 3.163 -4.472 1.00 86.69 77 SER A C 1
ATOM 573 O O . SER A 1 77 ? 5.287 2.517 -5.275 1.00 86.69 77 SER A O 1
ATOM 575 N N . ARG A 1 78 ? 5.401 3.875 -3.482 1.00 87.81 78 ARG A N 1
ATOM 576 C CA . ARG A 1 78 ? 3.938 4.046 -3.318 1.00 87.81 78 ARG A CA 1
ATOM 577 C C . ARG A 1 78 ? 3.262 4.653 -4.553 1.00 87.81 78 ARG A C 1
ATOM 579 O O . ARG A 1 78 ? 2.132 4.290 -4.869 1.00 87.81 78 ARG A O 1
ATOM 586 N N . HIS A 1 79 ? 3.958 5.528 -5.280 1.00 87.88 79 HIS A N 1
ATOM 587 C CA . HIS A 1 79 ? 3.462 6.132 -6.523 1.00 87.88 79 HIS A CA 1
ATOM 588 C C . HIS A 1 79 ? 3.336 5.103 -7.656 1.00 87.88 79 HIS A C 1
ATOM 590 O O . HIS A 1 79 ? 2.346 5.093 -8.387 1.00 87.88 79 HIS A O 1
ATOM 596 N N . ASN A 1 80 ? 4.298 4.179 -7.764 1.00 89.12 80 ASN A N 1
ATOM 597 C CA . ASN A 1 80 ? 4.211 3.062 -8.712 1.00 89.12 80 ASN A CA 1
ATOM 598 C C . ASN A 1 80 ? 3.085 2.097 -8.323 1.00 89.12 80 ASN A C 1
ATOM 600 O O . ASN A 1 80 ? 2.367 1.621 -9.197 1.00 89.12 80 ASN A O 1
ATOM 604 N N . CYS A 1 81 ? 2.892 1.875 -7.020 1.00 91.06 81 CYS A N 1
ATOM 605 C CA . CYS A 1 81 ? 1.763 1.133 -6.461 1.00 91.06 81 CYS A CA 1
ATOM 606 C C . CYS A 1 81 ? 0.417 1.694 -6.950 1.00 91.06 81 CYS A C 1
ATOM 608 O O . CYS A 1 81 ? -0.388 0.961 -7.519 1.00 91.06 81 CYS A O 1
ATOM 610 N N . TYR A 1 82 ? 0.219 3.011 -6.811 1.00 90.12 82 TYR A N 1
ATOM 611 C CA . TYR A 1 82 ? -0.986 3.704 -7.274 1.00 90.12 82 TYR A CA 1
ATOM 612 C C . TYR A 1 82 ? -1.186 3.581 -8.794 1.00 90.12 82 TYR A C 1
ATOM 614 O O . TYR A 1 82 ? -2.269 3.227 -9.248 1.00 90.12 82 TYR A O 1
ATOM 622 N N . ARG A 1 83 ? -0.119 3.769 -9.587 1.00 90.25 83 ARG A N 1
ATOM 623 C CA . ARG A 1 83 ? -0.129 3.598 -11.056 1.00 90.25 83 ARG A CA 1
ATOM 624 C C . ARG A 1 83 ? -0.374 2.162 -11.546 1.00 90.25 83 ARG A C 1
ATOM 626 O O . ARG A 1 83 ? -0.460 1.951 -12.753 1.00 90.25 83 ARG A O 1
ATOM 633 N N . LYS A 1 84 ? -0.427 1.180 -10.646 1.00 91.25 84 LYS A N 1
ATOM 634 C CA . LYS A 1 84 ? -0.735 -0.229 -10.934 1.00 91.25 84 LYS A CA 1
ATOM 635 C C . LYS A 1 84 ? -2.071 -0.666 -10.321 1.00 91.25 84 LYS A C 1
ATOM 637 O O . LYS A 1 84 ? -2.278 -1.858 -10.139 1.00 91.25 84 LYS A O 1
ATOM 642 N N . ASP A 1 85 ? -2.941 0.280 -9.961 1.00 91.25 85 ASP A N 1
ATOM 643 C CA . ASP A 1 85 ? -4.224 0.039 -9.281 1.00 91.25 85 ASP A CA 1
ATOM 644 C C . ASP A 1 85 ? -4.084 -0.629 -7.896 1.00 91.25 85 ASP A C 1
ATOM 646 O O . ASP A 1 85 ? -5.019 -1.235 -7.360 1.00 91.25 85 ASP A O 1
ATOM 650 N N . GLY A 1 86 ? -2.905 -0.496 -7.281 1.00 91.88 86 GLY A N 1
ATOM 651 C CA . GLY A 1 86 ? -2.637 -0.937 -5.919 1.00 91.88 86 GLY A CA 1
ATOM 652 C C . GLY A 1 86 ? -3.336 -0.048 -4.901 1.00 91.88 86 GLY A C 1
ATOM 653 O O . GLY A 1 86 ? -3.145 1.166 -4.888 1.00 91.88 86 GLY A O 1
ATOM 654 N N . LYS A 1 87 ? -4.121 -0.673 -4.018 1.00 92.25 87 LYS A N 1
ATOM 655 C CA . LYS A 1 87 ? -4.859 -0.007 -2.930 1.00 92.25 87 LYS A CA 1
ATOM 656 C C . LYS A 1 87 ? -4.154 -0.142 -1.578 1.00 92.25 87 LYS A C 1
ATOM 658 O O . LYS A 1 87 ? -4.447 0.616 -0.652 1.00 92.25 87 LYS A O 1
ATOM 663 N N . CYS A 1 88 ? -3.199 -1.064 -1.468 1.00 92.44 88 CYS A N 1
ATOM 664 C CA . CYS A 1 88 ? -2.349 -1.219 -0.296 1.00 92.44 88 CYS A CA 1
ATOM 665 C C . CYS A 1 88 ? -0.897 -1.524 -0.674 1.00 92.44 88 CYS A C 1
ATOM 667 O O . CYS A 1 88 ? -0.613 -2.149 -1.697 1.00 92.44 88 CYS A O 1
ATOM 669 N N . CYS A 1 89 ? 0.010 -1.069 0.182 1.00 92.25 89 CYS A N 1
ATOM 670 C CA . CYS A 1 89 ? 1.452 -1.145 0.036 1.00 92.25 89 CYS A CA 1
ATOM 671 C C . CYS A 1 89 ? 2.086 -1.722 1.317 1.00 92.25 89 CYS A C 1
ATOM 673 O O . CYS A 1 89 ? 2.007 -1.101 2.374 1.00 92.25 89 CYS A O 1
ATOM 675 N N . ALA A 1 90 ? 2.738 -2.880 1.245 1.00 92.94 90 ALA A N 1
ATOM 676 C CA . ALA A 1 90 ? 3.404 -3.535 2.377 1.00 92.94 90 ALA A CA 1
ATOM 677 C C . ALA A 1 90 ? 4.933 -3.409 2.284 1.00 92.94 90 ALA A C 1
ATOM 679 O O . ALA A 1 90 ? 5.476 -3.194 1.194 1.00 92.94 90 ALA A O 1
ATOM 680 N N . LYS A 1 91 ? 5.634 -3.571 3.418 1.00 91.19 91 LYS A N 1
ATOM 681 C CA . LYS A 1 91 ? 7.100 -3.768 3.418 1.00 91.19 91 LYS A CA 1
ATOM 682 C C . LYS A 1 91 ? 7.473 -5.216 3.108 1.00 91.19 91 LYS A C 1
ATOM 684 O O . LYS A 1 91 ? 8.489 -5.465 2.470 1.00 91.19 91 LYS A O 1
ATOM 689 N N . ASN A 1 92 ? 6.625 -6.160 3.510 1.00 91.56 92 ASN A N 1
ATOM 690 C CA . ASN A 1 92 ? 6.903 -7.587 3.423 1.00 91.56 92 ASN A CA 1
ATOM 691 C C . ASN A 1 92 ? 5.920 -8.297 2.479 1.00 91.56 92 ASN A C 1
ATOM 693 O O . ASN A 1 92 ? 4.763 -7.898 2.329 1.00 91.56 92 ASN A O 1
ATOM 697 N N . LYS A 1 93 ? 6.368 -9.392 1.849 1.00 92.31 93 LYS A N 1
ATOM 698 C CA . LYS A 1 93 ? 5.557 -10.180 0.900 1.00 92.31 93 LYS A CA 1
ATOM 699 C C . LYS A 1 93 ? 4.355 -10.865 1.569 1.00 92.31 93 LYS A C 1
ATOM 701 O O . LYS A 1 93 ? 3.354 -11.119 0.903 1.00 92.31 93 LYS A O 1
ATOM 706 N N . ASN A 1 94 ? 4.441 -11.136 2.873 1.00 92.31 94 ASN A N 1
ATOM 707 C CA . ASN A 1 94 ? 3.361 -11.694 3.695 1.00 92.31 94 ASN A CA 1
ATOM 708 C C . ASN A 1 94 ? 2.224 -10.695 4.003 1.00 92.31 94 ASN A C 1
ATOM 710 O O . ASN A 1 94 ? 1.185 -11.144 4.485 1.00 92.31 94 ASN A O 1
ATOM 714 N N . ARG A 1 95 ? 2.384 -9.417 3.601 1.00 92.75 95 ARG A N 1
ATOM 715 C CA . ARG A 1 95 ? 1.449 -8.269 3.680 1.00 92.75 95 ARG A CA 1
ATOM 716 C C . ARG A 1 95 ? 1.626 -7.328 4.882 1.00 92.75 95 ARG A C 1
ATOM 718 O O . ARG A 1 95 ? 0.935 -6.310 4.916 1.00 92.75 95 ARG A O 1
ATOM 725 N N . ASP A 1 96 ? 2.567 -7.599 5.782 1.00 91.38 96 ASP A N 1
ATOM 726 C CA . ASP A 1 96 ? 2.802 -6.805 6.999 1.00 91.38 96 ASP A CA 1
ATOM 727 C C . ASP A 1 96 ? 3.353 -5.393 6.727 1.00 91.38 96 ASP A C 1
ATOM 729 O O . ASP A 1 96 ? 3.988 -5.117 5.695 1.00 91.38 96 ASP A O 1
ATOM 733 N N . TYR A 1 97 ? 3.183 -4.505 7.714 1.00 91.19 97 TYR A N 1
ATOM 734 C CA . TYR A 1 97 ? 3.526 -3.080 7.633 1.00 91.19 97 TYR A CA 1
ATOM 735 C C . TYR A 1 97 ? 2.828 -2.405 6.442 1.00 91.19 97 TYR A C 1
ATOM 737 O O . TYR A 1 97 ? 3.419 -1.632 5.673 1.00 91.19 97 TYR A O 1
ATOM 745 N N . GLY A 1 98 ? 1.557 -2.758 6.264 1.00 91.75 98 GLY A N 1
ATOM 746 C CA . GLY A 1 98 ? 0.668 -2.208 5.263 1.00 91.75 98 GLY A CA 1
ATOM 747 C C . GLY A 1 98 ? 0.461 -0.705 5.448 1.00 91.75 98 GLY A C 1
ATOM 748 O O . GLY A 1 98 ? 0.400 -0.181 6.556 1.00 91.75 98 GLY A O 1
ATOM 749 N N . ILE A 1 99 ? 0.322 0.006 4.337 1.00 90.69 99 ILE A N 1
ATOM 750 C CA . ILE A 1 99 ? -0.201 1.368 4.295 1.00 90.69 99 ILE A CA 1
ATOM 751 C C . ILE A 1 99 ? -1.207 1.477 3.155 1.00 90.69 99 ILE A C 1
ATOM 753 O O . ILE A 1 99 ? -1.018 0.904 2.077 1.00 90.69 99 ILE A O 1
ATOM 757 N N . ALA A 1 100 ? -2.292 2.212 3.388 1.00 89.81 100 ALA A N 1
ATOM 758 C CA . ALA A 1 100 ? -3.260 2.509 2.344 1.00 89.81 100 ALA A CA 1
ATOM 759 C C . ALA A 1 100 ? -2.617 3.384 1.256 1.00 89.81 100 ALA A C 1
ATOM 761 O O . ALA A 1 100 ? -1.973 4.395 1.545 1.00 89.81 100 ALA A O 1
ATOM 762 N N . VAL A 1 101 ? -2.818 3.008 -0.005 1.00 89.81 101 VAL A N 1
ATOM 763 C CA . VAL A 1 101 ? -2.430 3.824 -1.156 1.00 89.81 101 VAL A CA 1
ATOM 764 C C . VAL A 1 101 ? -3.629 4.695 -1.521 1.00 89.81 101 VAL A C 1
ATOM 766 O O . VAL A 1 101 ? -4.703 4.187 -1.834 1.00 89.81 101 VAL A O 1
ATOM 769 N N . THR A 1 102 ? -3.464 6.013 -1.442 1.00 83.94 102 THR A N 1
ATOM 770 C CA . THR A 1 102 ? -4.516 6.993 -1.754 1.00 83.94 102 THR A CA 1
ATOM 771 C C . THR A 1 102 ? -4.216 7.702 -3.075 1.00 83.94 102 THR A C 1
ATOM 773 O O . THR A 1 102 ? -3.104 7.624 -3.585 1.00 83.94 102 THR A O 1
ATOM 776 N N . ASN A 1 103 ? -5.184 8.440 -3.630 1.00 72.81 103 ASN A N 1
ATOM 777 C CA . ASN A 1 103 ? -4.968 9.265 -4.829 1.00 72.81 103 ASN A CA 1
ATOM 778 C C . ASN A 1 103 ? -3.823 10.289 -4.654 1.00 72.81 103 ASN A C 1
ATOM 780 O O . ASN A 1 103 ? -3.096 10.572 -5.601 1.00 72.81 103 ASN A O 1
ATOM 784 N N . ARG A 1 104 ? -3.591 10.764 -3.422 1.00 72.38 104 ARG A N 1
ATOM 785 C CA . ARG A 1 104 ? -2.428 11.581 -3.043 1.00 72.38 104 ARG A CA 1
ATOM 786 C C . ARG A 1 104 ? -1.226 10.711 -2.646 1.00 72.38 104 ARG A C 1
ATOM 788 O O . ARG A 1 104 ? -0.580 10.987 -1.635 1.00 72.38 104 ARG A O 1
ATOM 795 N N . ALA A 1 105 ? -0.952 9.640 -3.394 1.00 68.75 105 ALA A N 1
ATOM 796 C CA . ALA A 1 105 ? 0.180 8.748 -3.154 1.00 68.75 105 ALA A CA 1
ATOM 797 C C . ALA A 1 105 ? 1.492 9.538 -3.253 1.00 68.75 105 ALA A C 1
ATOM 799 O O . ALA A 1 105 ? 2.029 9.757 -4.337 1.00 68.75 105 ALA A O 1
ATOM 800 N N . GLN A 1 106 ? 1.994 9.993 -2.104 1.00 69.31 106 GLN A N 1
ATOM 801 C CA . GLN A 1 106 ? 3.241 10.742 -2.045 1.00 69.31 106 GLN A CA 1
ATOM 802 C C . GLN A 1 106 ? 4.394 9.889 -2.585 1.00 69.31 106 GLN A C 1
ATOM 804 O O . GLN A 1 106 ? 4.377 8.656 -2.482 1.00 69.31 106 GLN A O 1
ATOM 809 N N . LYS A 1 107 ? 5.419 10.553 -3.130 1.00 68.00 107 LYS A N 1
ATOM 810 C CA . LYS A 1 107 ? 6.680 9.900 -3.487 1.00 68.00 107 LYS A CA 1
ATOM 811 C C . LYS A 1 107 ? 7.358 9.408 -2.205 1.00 68.00 107 LYS A C 1
ATOM 813 O O . LYS A 1 107 ? 8.071 10.154 -1.549 1.00 68.00 107 LYS A O 1
ATOM 818 N N . GLY A 1 108 ? 7.082 8.159 -1.850 1.00 68.00 108 GLY A N 1
ATOM 819 C CA . GLY A 1 108 ? 7.717 7.428 -0.762 1.00 68.00 108 GLY A CA 1
ATOM 820 C C . GLY A 1 108 ? 8.254 6.108 -1.293 1.00 68.00 108 GLY A C 1
ATOM 821 O O . GLY A 1 108 ? 7.520 5.366 -1.954 1.00 68.00 108 GLY A O 1
ATOM 822 N N . GLU A 1 109 ? 9.533 5.856 -1.026 1.00 68.75 109 GLU A N 1
ATOM 823 C CA . GLU A 1 109 ? 10.287 4.660 -1.440 1.00 68.75 109 GLU A CA 1
ATOM 824 C C . GLU A 1 109 ? 10.189 3.515 -0.426 1.00 68.75 109 GLU A C 1
ATOM 826 O O . GLU A 1 109 ? 10.876 2.504 -0.521 1.00 68.75 109 GLU A O 1
ATOM 831 N N . ASP A 1 110 ? 9.320 3.683 0.567 1.00 76.56 110 ASP A N 1
ATOM 832 C CA . ASP A 1 110 ? 9.120 2.747 1.655 1.00 76.56 110 ASP A CA 1
ATOM 833 C C . ASP A 1 110 ? 8.225 1.555 1.256 1.00 76.56 110 ASP A C 1
ATOM 835 O O . ASP A 1 110 ? 8.068 0.604 2.026 1.00 76.56 110 ASP A O 1
ATOM 839 N N . CYS A 1 111 ? 7.621 1.570 0.067 1.00 85.06 111 CYS A N 1
ATOM 840 C CA . CYS A 1 111 ? 6.910 0.406 -0.444 1.00 85.06 111 CYS A CA 1
ATOM 841 C C . CYS A 1 111 ? 7.877 -0.736 -0.775 1.00 85.06 111 CYS A C 1
ATOM 843 O O . CYS A 1 111 ? 9.065 -0.527 -0.973 1.00 85.06 111 CYS A O 1
ATOM 845 N N . ALA A 1 112 ? 7.369 -1.958 -0.850 1.00 92.56 112 ALA A N 1
ATOM 846 C CA . ALA A 1 112 ? 8.111 -3.071 -1.441 1.00 92.56 112 ALA A CA 1
ATOM 847 C C . ALA A 1 112 ? 7.176 -3.999 -2.216 1.00 92.56 112 ALA A C 1
ATOM 849 O O . ALA A 1 112 ? 7.533 -4.495 -3.283 1.00 92.56 112 ALA A O 1
ATOM 850 N N . TYR A 1 113 ? 5.955 -4.189 -1.708 1.00 94.56 113 TYR A N 1
ATOM 851 C CA . TYR A 1 113 ? 4.951 -5.073 -2.286 1.00 94.56 113 TYR A CA 1
ATOM 852 C C . TYR A 1 113 ? 3.599 -4.365 -2.373 1.00 94.56 113 TYR A C 1
ATOM 854 O O . TYR A 1 113 ? 3.142 -3.747 -1.412 1.00 94.56 113 TYR A O 1
ATOM 862 N N . CYS A 1 114 ? 2.951 -4.474 -3.527 1.00 94.38 114 CYS A N 1
ATOM 863 C CA . CYS A 1 114 ? 1.698 -3.803 -3.847 1.00 94.38 114 CYS A CA 1
ATOM 864 C C . CYS A 1 114 ? 0.560 -4.803 -3.980 1.00 94.38 114 CYS A C 1
ATOM 866 O O . CYS A 1 114 ? 0.691 -5.807 -4.684 1.00 94.38 114 CYS A O 1
ATOM 868 N N . PHE A 1 115 ? -0.568 -4.494 -3.345 1.00 95.44 115 PHE A N 1
ATOM 869 C CA . PHE A 1 115 ? -1.729 -5.370 -3.264 1.00 95.44 115 PHE A CA 1
ATOM 870 C C . PHE A 1 115 ? -2.993 -4.685 -3.785 1.00 95.44 115 PHE A C 1
ATOM 872 O O . PHE A 1 115 ? -3.187 -3.475 -3.632 1.00 95.44 115 PHE A O 1
ATOM 879 N N . SER A 1 116 ? -3.872 -5.478 -4.401 1.00 94.56 116 SER A N 1
ATOM 880 C CA . SER A 1 116 ? -5.127 -4.989 -4.989 1.00 94.56 116 SER A CA 1
ATOM 881 C C . SER A 1 116 ? -6.214 -4.658 -3.958 1.00 94.56 116 SER A C 1
ATOM 883 O O . SER A 1 116 ? -7.184 -3.975 -4.288 1.00 94.56 116 SER A O 1
ATOM 885 N N . GLY A 1 117 ? -6.109 -5.186 -2.736 1.00 92.88 117 GLY A N 1
ATOM 886 C CA . GLY A 1 117 ? -7.046 -4.926 -1.645 1.00 92.88 117 GLY A CA 1
ATOM 887 C C . GLY A 1 117 ? -6.613 -3.757 -0.762 1.00 92.88 117 GLY A C 1
ATOM 888 O O . GLY A 1 117 ? -5.532 -3.192 -0.915 1.00 92.88 117 GLY A O 1
ATOM 889 N N . THR A 1 118 ? -7.489 -3.367 0.160 1.00 91.00 118 THR A N 1
ATOM 890 C CA . THR A 1 118 ? -7.236 -2.267 1.096 1.00 91.00 118 THR A CA 1
ATOM 891 C C . THR A 1 118 ? -6.297 -2.681 2.229 1.00 91.00 118 THR A C 1
ATOM 893 O O . THR A 1 118 ? -6.051 -3.863 2.463 1.00 91.00 118 THR A O 1
ATOM 896 N N . CYS A 1 119 ? -5.771 -1.693 2.947 1.00 91.00 119 CYS A N 1
ATOM 897 C CA . CYS A 1 119 ? -5.081 -1.929 4.209 1.00 91.00 119 CYS A CA 1
ATOM 898 C C . CYS A 1 119 ? -6.104 -2.121 5.340 1.00 91.00 119 CYS A C 1
ATOM 900 O O . CYS A 1 119 ? -7.084 -1.371 5.401 1.00 91.00 119 CYS A O 1
ATOM 902 N N . LYS A 1 120 ? -5.882 -3.089 6.236 1.00 89.06 120 LYS A N 1
ATOM 903 C CA . LYS A 1 120 ? -6.653 -3.270 7.475 1.00 89.06 120 LYS A CA 1
ATOM 904 C C . LYS A 1 120 ? -5.718 -3.485 8.663 1.00 89.06 120 LYS A C 1
ATOM 906 O O . LYS A 1 120 ? -4.661 -4.080 8.500 1.00 89.06 120 LYS A O 1
ATOM 911 N N . MET 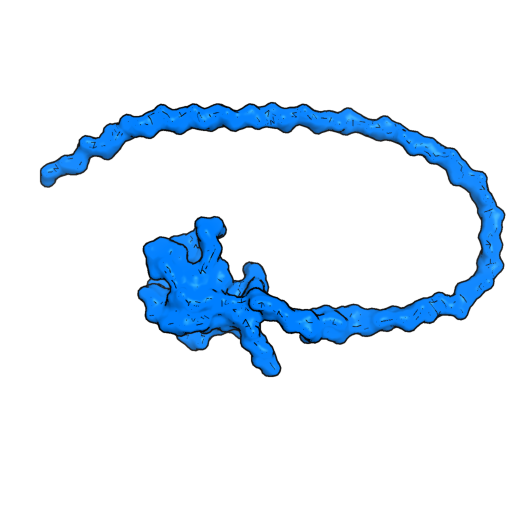A 1 121 ? -6.141 -3.048 9.845 1.00 86.25 121 MET A N 1
ATOM 912 C CA . MET A 1 121 ? -5.495 -3.452 11.089 1.00 86.25 121 MET A CA 1
ATOM 913 C C . MET A 1 121 ? -5.920 -4.891 11.416 1.00 86.25 121 MET A C 1
ATOM 915 O O . MET A 1 121 ? -7.116 -5.168 11.537 1.00 86.25 121 MET A O 1
ATOM 919 N N . GLU A 1 122 ? -4.954 -5.793 11.533 1.00 80.56 122 GLU A N 1
ATOM 920 C CA . GLU A 1 122 ? -5.133 -7.113 12.132 1.00 80.56 122 GLU A CA 1
ATOM 921 C C . GLU A 1 122 ? -5.073 -6.954 13.660 1.00 80.56 122 GLU A C 1
ATOM 923 O O . GLU A 1 122 ? -4.333 -6.115 14.184 1.00 80.56 122 GLU A O 1
ATOM 928 N N . ASN A 1 123 ? -5.912 -7.685 14.391 1.00 68.19 123 ASN A N 1
ATOM 929 C CA . ASN A 1 123 ? -5.843 -7.671 15.851 1.00 68.19 123 ASN A CA 1
ATOM 930 C C . ASN A 1 123 ? -4.754 -8.676 16.269 1.00 68.19 123 ASN A C 1
ATOM 932 O O . ASN A 1 123 ? -4.747 -9.763 15.687 1.00 68.19 123 ASN A O 1
ATOM 936 N N . PRO A 1 124 ? -3.853 -8.328 17.206 1.00 58.38 124 PRO A N 1
ATOM 937 C CA . PRO A 1 124 ? -2.873 -9.276 17.736 1.00 58.38 124 PRO A CA 1
ATOM 938 C C . PRO A 1 124 ? -3.546 -10.413 18.520 1.00 58.38 124 PRO A C 1
ATOM 940 O O . PRO A 1 124 ? -4.673 -10.190 19.027 1.00 58.38 124 PRO A O 1
#

Secondary structure (DSSP, 8-state):
------------PPPPP---------------------------HHHHHHH---SS--TT--TTEEE-S-EEEE-S-HHHHHTTT-SEEESSTTSBS-EE--TT----S---EEESSPEEEPP-

Organism: Pyricularia grisea (NCBI:txid148305)

Radius of gyration: 26.05 Å; chains: 1; bounding box: 23×56×87 Å